Protein 9H44 (pdb70)

Structure (mmCIF, N/CA/C/O backbone):
data_9H44
#
_entry.id   9H44
#
_cell.length_a   87.93
_cell.length_b   87.93
_cell.length_c   142.91
_cell.angle_alpha   90
_cell.angle_beta   90
_cell.angle_gamma   120
#
_symmetry.space_group_name_H-M   'H 3 2'
#
loop_
_entity.id
_entity.type
_entity.pdbx_description
1 polymer 'Lysine-specific demethylase 4B'
2 non-polymer 1,4,7,10,13,16-HEXAOXACYCLOOCTADECANE
3 non-polymer 'CHLORIDE ION'
4 water water
#
loop_
_atom_site.group_PDB
_atom_site.id
_atom_site.type_symbol
_atom_site.label_atom_id
_atom_site.label_alt_id
_atom_site.label_comp_id
_atom_site.label_asym_id
_atom_site.label_entity_id
_atom_site.label_seq_id
_atom_site.pdbx_PDB_ins_code
_atom_site.Cartn_x
_atom_site.Cartn_y
_atom_site.Cartn_z
_atom_site.occupancy
_atom_site.B_iso_or_equiv
_atom_site.auth_seq_id
_atom_site.auth_comp_id
_atom_site.auth_asym_id
_atom_site.auth_atom_id
_atom_site.pdbx_PDB_model_num
ATOM 1 N N . SER A 1 1 ? 1.921 8.574 175.134 1 35.578 913 SER A N 1
ATOM 2 C CA . SER A 1 1 ? 0.449 8.758 175.077 1 38.824 913 SER A CA 1
ATOM 3 C C . SER A 1 1 ? 0.146 9.831 174.046 1 35.412 913 SER A C 1
ATOM 4 O O . SER A 1 1 ? 1.053 10.443 173.48 1 35.023 913 SER A O 1
ATOM 7 N N . MET A 1 2 ? -1.15 10.095 173.848 1 33.037 914 MET A N 1
ATOM 8 C CA . MET A 1 2 ? -1.563 11.12 172.901 1 33.41 914 MET A CA 1
ATOM 9 C C . MET A 1 2 ? -1.635 12.483 173.596 1 36.632 914 MET A C 1
ATOM 10 O O . MET A 1 2 ? -2.028 13.493 173.001 1 32.581 914 MET A O 1
ATOM 15 N N . LEU A 1 3 ? -1.253 12.548 174.888 1 37.068 915 LEU A N 1
ATOM 16 C CA . LEU A 1 3 ? -1.13 13.862 175.52 1 38.282 915 LEU A CA 1
ATOM 17 C C . LEU A 1 3 ? -0.384 14.875 174.641 1 38.217 915 LEU A C 1
ATOM 18 O O . LEU A 1 3 ? 0.721 14.618 174.175 1 40.211 915 LEU A O 1
ATOM 23 N N . GLY A 1 4 ? -0.997 16.05 174.423 1 31.558 916 GLY A N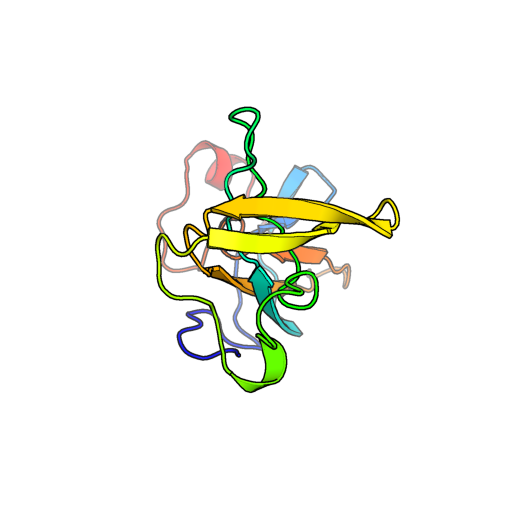 1
ATOM 24 C CA . GLY A 1 4 ? -0.339 17.113 173.699 1 34.446 916 GLY A CA 1
ATOM 25 C C . GLY A 1 4 ? -0.396 16.961 172.171 1 35.307 916 GLY A C 1
ATOM 26 O O . GLY A 1 4 ? 0.15 17.795 171.468 1 34.328 916 GLY A O 1
ATOM 27 N N . ALA A 1 5 ? -1.098 15.947 171.665 1 33.294 917 ALA A N 1
ATOM 28 C CA . ALA A 1 5 ? -1.226 15.772 170.211 1 31.505 917 ALA A CA 1
ATOM 29 C C . ALA A 1 5 ? -2.025 16.926 169.591 1 29.864 917 ALA A C 1
ATOM 30 O O . ALA A 1 5 ? -3.05 17.352 170.13 1 36.029 917 ALA A O 1
ATOM 32 N N . ASP A 1 6 ? -1.598 17.444 168.432 1 30.084 918 ASP A N 1
ATOM 33 C CA . ASP A 1 6 ? -2.316 18.568 167.84 1 29.73 918 ASP A CA 1
ATOM 34 C C . ASP A 1 6 ? -3.039 18.161 166.56 1 29.181 918 ASP A C 1
ATOM 35 O O . ASP A 1 6 ? -3.423 19.023 165.746 1 28.784 918 ASP A O 1
ATOM 40 N N . VAL A 1 7 ? -3.221 16.848 166.398 1 26.069 919 VAL A N 1
ATOM 41 C CA . VAL A 1 7 ? -4.036 16.341 165.284 1 26.156 919 VAL A CA 1
ATOM 42 C C . VAL A 1 7 ? -5.022 15.35 165.877 1 24.313 919 VAL A C 1
ATOM 43 O O . VAL A 1 7 ? -4.641 14.544 166.716 1 26.542 919 VAL A O 1
ATOM 47 N N A SER A 1 8 ? -6.292 15.435 165.438 0.42 26.246 920 SER A N 1
ATOM 48 N N B SER A 1 8 ? -6.293 15.428 165.476 0.23 25.263 920 SER A N 1
ATOM 49 N N C SER A 1 8 ? -6.276 15.421 165.393 0.35 26.507 920 SER A N 1
ATOM 50 C CA A SER A 1 8 ? -7.359 14.591 165.972 0.42 24.657 920 SER A CA 1
ATOM 51 C CA B SER A 1 8 ? -7.279 14.536 166.067 0.23 23.498 920 SER A CA 1
ATOM 52 C CA C SER A 1 8 ? -7.37 14.589 165.883 0.35 25.85 920 SER A CA 1
ATOM 53 C C A SER A 1 8 ? -7.665 13.443 165.017 0.42 23.275 920 SER A C 1
ATOM 54 C C B SER A 1 8 ? -7.651 13.453 165.061 0.23 23.131 920 SER A C 1
ATOM 55 C C C SER A 1 8 ? -7.597 13.389 164.979 0.35 25.082 920 SER A C 1
ATOM 56 O O A SER A 1 8 ? -7.531 13.59 163.792 0.42 21.838 920 SER A O 1
ATOM 57 O O B SER A 1 8 ? -7.508 13.65 163.85 0.23 22.704 920 SER A O 1
ATOM 58 O O C SER A 1 8 ? -7.385 13.467 163.764 0.35 25.155 920 SER A O 1
ATOM 65 N N . LEU A 1 9 ? -8.106 12.302 165.572 1 24.157 921 LEU A N 1
ATOM 66 C CA . LEU A 1 9 ? -8.711 11.254 164.747 1 22.968 921 LEU A CA 1
ATOM 67 C C . LEU A 1 9 ? -9.884 11.848 163.96 1 27.742 921 LEU A C 1
ATOM 68 O O . LEU A 1 9 ? -10.641 12.676 164.495 1 26.397 921 LEU A O 1
ATOM 73 N N . GLY A 1 10 ? -9.966 11.517 162.658 1 21.772 922 GLY A N 1
ATOM 74 C CA . GLY A 1 10 ? -10.998 12.055 161.777 1 26.017 922 GLY A CA 1
ATOM 75 C C . GLY A 1 10 ? -10.664 13.419 161.181 1 26.672 922 GLY A C 1
ATOM 76 O O . GLY A 1 10 ? -11.445 13.944 160.367 1 26.687 922 GLY A O 1
ATOM 77 N N . GLN A 1 11 ? -9.505 13.998 161.538 1 22.724 923 GLN A N 1
ATOM 78 C CA . GLN A 1 11 ? -9.086 15.306 161.006 1 21.547 923 GLN A CA 1
ATOM 79 C C . GLN A 1 11 ? -8.632 15.138 159.55 1 25.12 923 GLN A C 1
ATOM 80 O O . GLN A 1 11 ? -8.026 14.115 159.228 1 25.602 923 GLN A O 1
ATOM 86 N N . VAL A 1 12 ? -8.989 16.098 158.691 1 21.136 924 VAL A N 1
ATOM 87 C CA . VAL A 1 12 ? -8.496 16.125 157.303 1 23.448 924 VAL A CA 1
ATOM 88 C C . VAL A 1 12 ? -7.166 16.861 157.306 1 26.016 924 VAL A C 1
ATOM 89 O O . VAL A 1 12 ? -7.058 17.965 157.832 1 26.627 924 VAL A O 1
ATOM 93 N N . VAL A 1 13 ? -6.133 16.227 156.716 1 26.906 925 VAL A N 1
ATOM 94 C CA . VAL A 1 13 ? -4.821 16.88 156.691 1 25.138 925 VAL A CA 1
ATOM 95 C C . VAL A 1 13 ? -4.276 16.717 155.271 1 22.922 925 VAL A C 1
ATOM 96 O O . VAL A 1 13 ? -4.92 16.092 154.441 1 24.384 925 VAL A O 1
ATOM 100 N N . ILE A 1 14 ? -3.091 17.285 155.021 1 25.684 926 ILE A N 1
ATOM 101 C CA . ILE A 1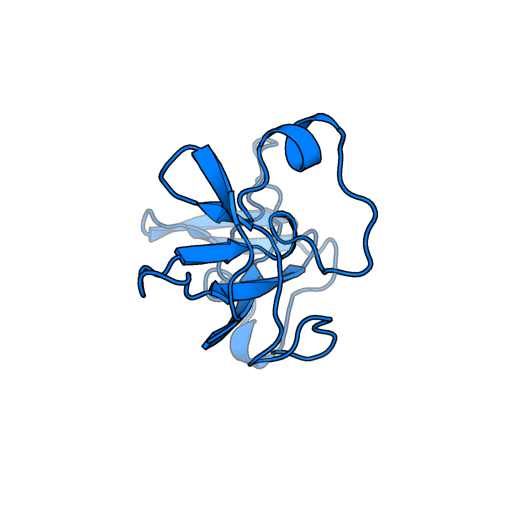 14 ? -2.506 17.123 153.691 1 26.367 926 ILE A CA 1
ATOM 102 C C . ILE A 1 14 ? -1.164 16.414 153.847 1 22.443 926 ILE A C 1
ATOM 103 O O . ILE A 1 14 ? -0.374 16.761 154.717 1 30.198 926 ILE A O 1
ATOM 108 N N . THR A 1 15 ? -0.898 15.418 152.973 1 25.178 927 THR A N 1
ATOM 109 C CA . THR A 1 15 ? 0.406 14.781 153.09 1 27.156 927 THR A CA 1
ATOM 110 C C . THR A 1 15 ? 0.774 14.227 151.722 1 31.49 927 THR A C 1
ATOM 111 O O . THR A 1 15 ? -0.082 14.083 150.863 1 28.753 927 THR A O 1
ATOM 115 N N . LYS A 1 16 ? 2.049 13.842 151.599 1 30.625 928 LYS A N 1
ATOM 116 C CA . LYS A 1 16 ? 2.486 13.303 150.303 1 31.428 928 LYS A CA 1
ATOM 117 C C . LYS A 1 16 ? 2.164 11.81 150.178 1 34.172 928 LYS A C 1
ATOM 118 O O . LYS A 1 16 ? 2.44 11.023 151.085 1 35.84 928 LYS A O 1
ATOM 124 N N . ASN A 1 17 ? 1.547 11.428 149.044 1 31.315 929 ASN A N 1
ATOM 125 C CA . ASN A 1 17 ? 1.242 10.038 148.756 1 36.412 929 ASN A CA 1
ATOM 126 C C . ASN A 1 17 ? 2.473 9.35 148.131 1 43.463 929 ASN A C 1
ATOM 127 O O . ASN A 1 17 ? 3.429 10.014 147.722 1 49.719 929 ASN A O 1
ATOM 132 N N . ARG A 1 18 ? 2.385 8.017 148.025 1 48.344 930 ARG A N 1
ATOM 133 C CA . ARG A 1 18 ? 3.306 7.099 147.344 1 57.994 930 ARG A CA 1
ATOM 134 C C . ARG A 1 18 ? 3.708 7.571 145.94 1 59.243 930 ARG A C 1
ATOM 135 O O . ARG A 1 18 ? 4.783 7.25 145.437 1 67.679 930 ARG A O 1
ATOM 143 N N . ASN A 1 19 ? 2.827 8.32 145.289 1 49.492 931 ASN A N 1
ATOM 144 C CA . ASN A 1 19 ? 2.989 8.648 143.884 1 47.944 931 ASN A CA 1
ATOM 145 C C . ASN A 1 19 ? 3.668 10.014 143.722 1 52.059 931 ASN A C 1
ATOM 146 O O . ASN A 1 19 ? 3.725 10.52 142.607 1 54.929 931 ASN A O 1
ATOM 151 N N . GLY A 1 20 ? 4.166 10.639 144.808 1 52.793 932 GLY A N 1
ATOM 152 C CA . GLY A 1 20 ? 4.829 11.939 144.684 1 48.694 932 GLY A CA 1
ATOM 153 C C . GLY A 1 20 ? 3.908 13.178 144.767 1 53.576 932 GLY A C 1
ATOM 154 O O . GLY A 1 20 ? 4.392 14.309 144.814 1 55.891 932 GLY A O 1
ATOM 155 N N . LEU A 1 21 ? 2.572 13.012 144.778 1 42.896 933 LEU A N 1
ATOM 156 C CA . LEU A 1 21 ? 1.694 14.182 144.859 1 40.993 933 LEU A CA 1
ATOM 157 C C . LEU A 1 21 ? 1.206 14.359 146.297 1 36.555 933 LEU A C 1
ATOM 158 O O . LEU A 1 21 ? 1.204 13.384 147.053 1 33.082 933 LEU A O 1
ATOM 163 N N . TYR A 1 22 ? 0.691 15.563 146.592 1 34.661 934 TYR A N 1
ATOM 164 C CA . TYR A 1 22 ? 0.163 15.835 147.923 1 36.12 934 TYR A CA 1
ATOM 165 C C . TYR A 1 22 ? -1.344 15.804 147.811 1 30.716 934 TYR A C 1
ATOM 166 O O . TYR A 1 22 ? -1.9 16.256 146.807 1 30.452 934 TYR A O 1
ATOM 175 N N . TYR A 1 23 ? -2.01 15.203 148.837 1 27.987 935 TYR A N 1
ATOM 176 C CA . TYR A 1 23 ? -3.453 15.075 148.739 1 26.918 935 TYR A CA 1
ATOM 177 C C . TYR A 1 23 ? -4.042 15.332 150.123 1 25.183 935 TYR A C 1
ATOM 178 O O . TYR A 1 23 ? -3.37 15.14 151.121 1 26.614 935 TYR A O 1
ATOM 187 N N A ARG A 1 24 ? -5.303 15.764 150.145 0.53 29.9 936 ARG A N 1
ATOM 188 N N B ARG A 1 24 ? -5.312 15.746 150.169 0.47 29.705 936 ARG A N 1
ATOM 189 C CA A ARG A 1 24 ? -6.068 15.666 151.38 0.53 29.157 936 ARG A CA 1
ATOM 190 C CA B ARG A 1 24 ? -6.059 15.765 151.425 0.47 28.396 936 ARG A CA 1
ATOM 191 C C A ARG A 1 24 ? -6.225 14.184 151.74 0.53 28.954 936 ARG A C 1
ATOM 192 C C B ARG A 1 24 ? -6.49 14.328 151.757 0.47 29.409 936 ARG A C 1
ATOM 193 O O A ARG A 1 24 ? -6.246 13.278 150.893 0.53 29.543 936 ARG A O 1
ATOM 194 O O B ARG A 1 24 ? -6.93 13.591 150.866 0.47 30.198 936 ARG A O 1
ATOM 209 N N . CYS A 1 25 ? -6.348 13.93 153.029 1 27.645 937 CYS A N 1
ATOM 210 C CA . CYS A 1 25 ? -6.563 12.562 153.489 1 25.826 937 CYS A CA 1
ATOM 211 C C . CYS A 1 25 ? -7.106 12.639 154.917 1 27.001 937 CYS A C 1
ATOM 212 O O . CYS A 1 25 ? -7.091 13.706 155.522 1 25.825 937 CYS A O 1
ATOM 215 N N . ARG A 1 26 ? -7.678 11.548 155.401 1 23.426 938 ARG A N 1
ATOM 216 C CA . ARG A 1 26 ? -8.289 11.679 156.724 1 23.415 938 ARG A CA 1
ATOM 217 C C . ARG A 1 26 ? -7.48 10.826 157.693 1 21.795 938 ARG A C 1
ATOM 218 O O . ARG A 1 26 ? -7.044 9.716 157.377 1 25.226 938 ARG A O 1
ATOM 226 N N . VAL A 1 27 ? -7.329 11.332 158.925 1 20.351 939 VAL A N 1
ATOM 227 C CA . VAL A 1 27 ? -6.649 10.576 159.961 1 21.106 939 VAL A CA 1
ATOM 228 C C . VAL A 1 27 ? -7.554 9.449 160.458 1 27.162 939 VAL A C 1
ATOM 229 O O . VAL A 1 27 ? -8.662 9.668 160.964 1 25.461 939 VAL A O 1
ATOM 233 N N . ILE A 1 28 ? -7.052 8.22 160.386 1 21.684 940 ILE A N 1
ATOM 234 C CA . ILE A 1 28 ? -7.812 7.053 160.812 1 23.55 940 ILE A CA 1
ATOM 235 C C . ILE A 1 28 ? -7.141 6.372 161.984 1 25.488 940 ILE A C 1
ATOM 236 O O . ILE A 1 28 ? -7.731 5.464 162.561 1 25.845 940 ILE A O 1
ATOM 241 N N . GLY A 1 29 ? -5.919 6.798 162.351 1 24.14 941 GLY A N 1
ATOM 242 C CA . GLY A 1 29 ? -5.279 6.123 163.487 1 24.012 941 GLY A CA 1
ATOM 243 C C . GLY A 1 29 ? -4.206 7.03 164.062 1 23.871 941 GLY A C 1
ATOM 244 O O . GLY A 1 29 ? -3.762 7.94 163.376 1 23.532 941 GLY A O 1
ATOM 245 N N . ALA A 1 30 ? -3.938 6.874 165.372 1 23.383 942 ALA A N 1
ATOM 246 C CA . ALA A 1 30 ? -2.963 7.752 166.009 1 25.652 942 ALA A CA 1
ATOM 247 C C . ALA A 1 30 ? -2.186 6.938 167.035 1 28.415 942 ALA A C 1
ATOM 248 O O . ALA A 1 30 ? -2.732 6.046 167.683 1 29.185 942 ALA A O 1
ATOM 250 N N . ALA A 1 31 ? -0.896 7.243 167.185 1 27.685 943 ALA A N 1
ATOM 251 C CA . ALA A 1 31 ? -0.069 6.477 168.106 1 30.065 943 ALA A CA 1
ATOM 252 C C . ALA A 1 31 ? 1.03 7.394 168.627 1 29.466 943 ALA A C 1
ATOM 253 O O . ALA A 1 31 ? 1.265 8.479 168.069 1 26.746 943 ALA A O 1
ATOM 255 N N . SER A 1 32 ? 1.625 7 169.754 1 32.222 944 SER A N 1
ATOM 256 C CA . SER A 1 32 ? 2.79 7.745 170.191 1 28.041 944 SER A CA 1
ATOM 257 C C . SER A 1 32 ? 3.993 6.801 170.238 1 29.008 944 SER A C 1
ATOM 258 O O . SER A 1 32 ? 3.842 5.587 170.356 1 30.381 944 SER A O 1
ATOM 261 N N . GLN A 1 33 ? 5.187 7.396 170.151 1 28.857 945 GLN A N 1
ATOM 262 C CA . GLN A 1 33 ? 6.404 6.601 170.063 1 28.6 945 GLN A CA 1
ATOM 263 C C . GLN A 1 33 ? 7.36 7.337 170.998 1 28.6 945 GLN A C 1
ATOM 264 O O . GLN A 1 33 ? 7.598 8.51 170.785 1 28.632 945 GLN A O 1
ATOM 270 N N . THR A 1 34 ? 7.82 6.666 172.051 1 28.244 946 THR A N 1
ATOM 271 C CA . THR A 1 34 ? 8.79 7.304 172.945 1 30.783 946 THR A CA 1
ATOM 272 C C . THR A 1 34 ? 10.157 6.664 172.69 1 26.364 946 THR A C 1
ATOM 273 O O . THR A 1 34 ? 10.261 5.446 172.828 1 28.094 946 THR A O 1
ATOM 277 N N . CYS A 1 35 ? 11.147 7.492 172.345 1 28.237 947 CYS A N 1
ATOM 278 C CA . CYS A 1 35 ? 12.51 7.005 172.154 1 25.667 947 CYS A CA 1
ATOM 279 C C . CYS A 1 35 ? 13.45 7.857 173.028 1 27.973 947 CYS A C 1
ATOM 280 O O . CYS A 1 35 ? 13.237 9.054 173.181 1 30.767 947 CYS A O 1
ATOM 283 N N . TYR A 1 36 ? 14.533 7.234 173.462 1 27.976 948 TYR A N 1
ATOM 284 C CA . TYR A 1 36 ? 15.547 7.962 174.218 1 27.223 948 TYR A CA 1
ATOM 285 C C . TYR A 1 36 ? 16.709 8.324 173.316 1 32.472 948 TYR A C 1
ATOM 286 O O . TYR A 1 36 ? 17.007 7.59 172.35 1 26.868 948 TYR A O 1
ATOM 295 N N A GLU A 1 37 ? 17.409 9.406 173.695 0.5 28.324 949 GLU A N 1
ATOM 296 N N B GLU A 1 37 ? 17.327 9.485 173.613 0.5 27.965 949 GLU A N 1
ATOM 297 C CA A GLU A 1 37 ? 18.597 9.878 173.002 0.5 26.583 949 GLU A CA 1
ATOM 298 C CA B GLU A 1 37 ? 18.62 9.827 173.037 0.5 25.727 949 GLU A CA 1
ATOM 299 C C A GLU A 1 37 ? 19.802 9.684 173.924 0.5 26.574 949 GLU A C 1
ATOM 300 C C B GLU A 1 37 ? 19.712 9.468 174.045 0.5 26.384 949 GLU A C 1
ATOM 301 O O A GLU A 1 37 ? 19.794 10.22 175.039 0.5 27.583 949 GLU A O 1
ATOM 302 O O B GLU A 1 37 ? 19.568 9.687 175.273 0.5 22.499 949 GLU A O 1
ATOM 313 N N . VAL A 1 38 ? 20.765 8.825 173.504 1 24.411 950 VAL A N 1
ATOM 314 C CA . VAL A 1 38 ? 21.895 8.43 174.374 1 27.58 950 VAL A CA 1
ATOM 315 C C . VAL A 1 38 ? 23.152 8.698 173.581 1 30.519 950 VAL A C 1
ATOM 316 O O . VAL A 1 38 ? 23.116 8.571 172.374 1 24.72 950 VAL A O 1
ATOM 320 N N A ASN A 1 39 ? 24.257 9.023 174.287 0.53 26.488 951 ASN A N 1
ATOM 321 N N B ASN A 1 39 ? 24.231 9.134 174.268 0.47 27.749 951 ASN A N 1
ATOM 322 C CA A ASN A 1 39 ? 25.518 9.366 173.661 0.53 27.153 951 ASN A CA 1
ATOM 323 C CA B ASN A 1 39 ? 25.514 9.389 173.638 0.47 28.891 951 ASN A CA 1
ATOM 324 C C A ASN A 1 39 ? 26.499 8.266 174.041 0.53 27.181 951 ASN A C 1
ATOM 325 C C B ASN A 1 39 ? 26.456 8.252 174.035 0.47 27.98 951 ASN A C 1
ATOM 326 O O A ASN A 1 39 ? 26.776 8.051 175.226 0.53 26.287 951 ASN A O 1
ATOM 327 O O B ASN A 1 39 ? 26.698 8.016 175.225 0.47 27.137 951 ASN A O 1
ATOM 336 N N . PHE A 1 40 ? 26.973 7.534 173.038 1 24.75 952 PHE A N 1
ATOM 337 C CA . PHE A 1 40 ? 27.871 6.403 173.288 1 23.726 952 PHE A CA 1
ATOM 338 C C . PHE A 1 40 ? 29.28 6.933 173.613 1 25.771 952 PHE A C 1
ATOM 339 O O . PHE A 1 40 ? 29.636 8.07 173.273 1 25.529 952 PHE A O 1
ATOM 347 N N . ASP A 1 41 ? 30.111 6.041 174.174 1 25.43 953 ASP A N 1
ATOM 348 C CA . ASP A 1 41 ? 31.463 6.501 174.561 1 26.848 953 ASP A CA 1
ATOM 349 C C . ASP A 1 41 ? 32.399 6.675 173.369 1 27.988 953 ASP A C 1
ATOM 350 O O . ASP A 1 41 ? 33.518 7.158 173.518 1 26.465 953 ASP A O 1
ATOM 355 N N . ASP A 1 42 ? 31.994 6.305 172.136 1 25.349 954 ASP A N 1
ATOM 356 C CA . ASP A 1 42 ? 32.846 6.591 171.004 1 28.575 954 ASP A CA 1
ATOM 357 C C . ASP A 1 42 ? 32.446 7.892 170.313 1 26.505 954 ASP A C 1
ATOM 358 O O . ASP A 1 42 ? 32.915 8.167 169.219 1 33.208 954 ASP A O 1
ATOM 363 N N . GLY A 1 43 ? 31.567 8.661 170.93 1 25.278 955 GLY A N 1
ATOM 364 C CA . GLY A 1 43 ? 31.202 9.959 170.367 1 29.09 955 GLY A CA 1
ATOM 365 C C . GLY A 1 43 ? 29.935 9.902 169.473 1 33.808 955 GLY A C 1
ATOM 366 O O . GLY A 1 43 ? 29.405 10.954 169.12 1 36.531 955 GLY A O 1
ATOM 367 N N . SER A 1 44 ? 29.404 8.692 169.215 1 26.423 956 SER A N 1
ATOM 368 C CA . SER A 1 44 ? 28.187 8.565 168.373 1 26.358 956 SER A CA 1
ATOM 369 C C . SER A 1 44 ? 26.959 8.664 169.27 1 26.976 956 SER A C 1
ATOM 370 O O . SER A 1 44 ? 27.056 8.763 170.507 1 23.428 956 SER A O 1
ATOM 373 N N A TYR A 1 45 ? 25.762 8.582 168.658 0.51 23.908 957 TYR A N 1
ATOM 374 N N B TYR A 1 45 ? 25.748 8.632 168.674 0.49 22.691 957 TYR A N 1
ATOM 375 C CA A TYR A 1 45 ? 24.552 8.583 169.455 0.51 23.221 957 TYR A CA 1
ATOM 376 C CA B TYR A 1 45 ? 24.553 8.658 169.502 0.49 21.198 957 TYR A CA 1
ATOM 377 C C A TYR A 1 45 ? 23.499 7.646 168.855 0.51 25.954 957 TYR A C 1
ATOM 378 C C B TYR A 1 45 ? 23.409 7.92 168.794 0.49 23.67 957 TYR A C 1
ATOM 379 O O A TYR A 1 45 ? 23.655 7.07 167.782 0.51 24.818 957 TYR A O 1
ATOM 380 O O B TYR A 1 45 ? 23.487 7.667 167.583 0.49 21.238 957 TYR A O 1
ATOM 397 N N . SER A 1 46 ? 22.408 7.523 169.593 1 25.579 958 SER A N 1
ATOM 398 C CA . SER A 1 46 ? 21.16 7.02 169.031 1 25.804 958 SER A CA 1
ATOM 399 C C . SER A 1 46 ? 20.064 7.902 169.573 1 29.405 958 SER A C 1
ATOM 400 O O . SER A 1 46 ? 20.057 8.176 170.774 1 31.81 958 SER A O 1
ATOM 403 N N . ASP A 1 47 ? 19.184 8.379 168.692 1 25.778 959 ASP A N 1
ATOM 404 C CA . ASP A 1 47 ? 18 9.037 169.227 1 25.629 959 ASP A CA 1
ATOM 405 C C . ASP A 1 47 ? 16.747 8.178 169.005 1 28.491 959 ASP A C 1
ATOM 406 O O . ASP A 1 47 ? 15.624 8.69 169.164 1 27.659 959 ASP A O 1
ATOM 411 N N . ASN A 1 48 ? 16.961 6.881 168.791 1 24.06 960 ASN A N 1
ATOM 412 C CA . ASN A 1 48 ? 15.877 5.946 168.448 1 27.785 960 ASN A CA 1
ATOM 413 C C . ASN A 1 48 ? 15.796 4.846 169.491 1 26.828 960 ASN A C 1
ATOM 414 O O . ASN A 1 48 ? 15.171 3.824 169.255 1 26.591 960 ASN A O 1
ATOM 419 N N . LEU A 1 49 ? 16.37 5.039 170.698 1 25.862 961 LEU A N 1
ATOM 420 C CA . LEU A 1 49 ? 16.572 3.903 171.595 1 24.155 961 LEU A CA 1
ATOM 421 C C . LEU A 1 49 ? 15.242 3.527 172.257 1 24.367 961 LEU A C 1
ATOM 422 O O . LEU A 1 49 ? 14.53 4.407 172.765 1 26.249 961 LEU A O 1
ATOM 427 N N . TYR A 1 50 ? 14.944 2.228 172.298 1 25.045 962 TYR A N 1
ATOM 428 C CA . TYR A 1 50 ? 13.779 1.764 173.023 1 25.591 962 TYR A CA 1
ATOM 429 C C . TYR A 1 50 ? 14.038 1.945 174.522 1 29.313 962 TYR A C 1
ATOM 430 O O . TYR A 1 50 ? 15.122 1.587 175.033 1 30.28 962 TYR A O 1
ATOM 439 N N . PRO A 1 51 ? 13.078 2.553 175.262 1 29.192 963 PRO A N 1
ATOM 440 C CA . PRO A 1 51 ? 13.23 2.705 176.721 1 31.537 963 PRO A CA 1
ATOM 441 C C . PRO A 1 51 ? 13.556 1.414 177.439 1 33.136 963 PRO A C 1
ATOM 442 O O . PRO A 1 51 ? 14.303 1.417 178.441 1 34.62 963 PRO A O 1
ATOM 446 N N . GLU A 1 52 ? 13.057 0.291 176.895 1 31.29 964 GLU A N 1
ATOM 447 C CA . GLU A 1 52 ? 13.297 -1.048 177.434 1 32.002 964 GLU A CA 1
ATOM 448 C C . GLU A 1 52 ? 14.768 -1.482 177.393 1 35.65 964 GLU A C 1
ATOM 449 O O . GLU A 1 52 ? 15.173 -2.43 178.098 1 36.607 964 GLU A O 1
ATOM 455 N N A SER A 1 53 ? 15.554 -0.796 176.557 0.54 31.063 965 SER A N 1
ATOM 456 N N B SER A 1 53 ? 15.565 -0.87 176.521 0.46 32.669 965 SER A N 1
ATOM 457 C CA A SER A 1 53 ? 16.943 -1.127 176.294 0.54 27.17 965 SER A CA 1
ATOM 458 C CA B SER A 1 53 ? 16.932 -1.332 176.389 0.46 30.386 965 SER A CA 1
ATOM 459 C C A SER A 1 53 ? 17.833 -0.714 177.468 0.54 29.937 965 SER A C 1
ATOM 460 C C B SER A 1 53 ? 17.754 -0.879 177.602 0.46 32.126 965 SER A C 1
ATOM 461 O O A SER A 1 53 ? 18.945 -1.217 177.597 0.54 30.5 965 SER A O 1
ATOM 462 O O B SER A 1 53 ? 18.757 -1.519 177.892 0.46 31.162 965 SER A O 1
ATOM 467 N N . ILE A 1 54 ? 17.319 0.18 178.302 1 33.169 966 ILE A N 1
ATOM 468 C CA . ILE A 1 54 ? 18.096 0.654 179.457 1 35.505 966 ILE A CA 1
ATOM 469 C C . ILE A 1 54 ? 18.08 -0.396 180.573 1 37.915 966 ILE A C 1
ATOM 470 O O . ILE A 1 54 ? 17.01 -0.824 181.008 1 37.777 966 ILE A O 1
ATOM 475 N N . THR A 1 55 ? 19.293 -0.84 180.968 1 33.556 967 THR A N 1
ATOM 476 C CA . THR A 1 55 ? 19.44 -1.963 181.886 1 37.681 967 THR A CA 1
ATOM 477 C C . THR A 1 55 ? 19.887 -1.492 183.274 1 40.095 967 THR A C 1
ATOM 478 O O . THR A 1 55 ? 19.783 -2.264 184.214 1 45.921 967 THR A O 1
ATOM 482 N N . SER A 1 56 ? 20.31 -0.235 183.406 1 39.227 968 SER A N 1
ATOM 483 C CA . SER A 1 56 ? 20.78 0.293 184.688 1 44.938 968 SER A CA 1
ATOM 484 C C . SER A 1 56 ? 19.63 0.922 185.484 1 49.515 968 SER A C 1
ATOM 485 O O . SER A 1 56 ? 19.794 1.354 186.631 1 47.631 968 SER A O 1
ATOM 488 N N . ARG A 1 57 ? 18.435 0.947 184.878 1 41.295 969 ARG A N 1
ATOM 489 C CA . ARG A 1 57 ? 17.227 1.498 185.471 1 42.337 96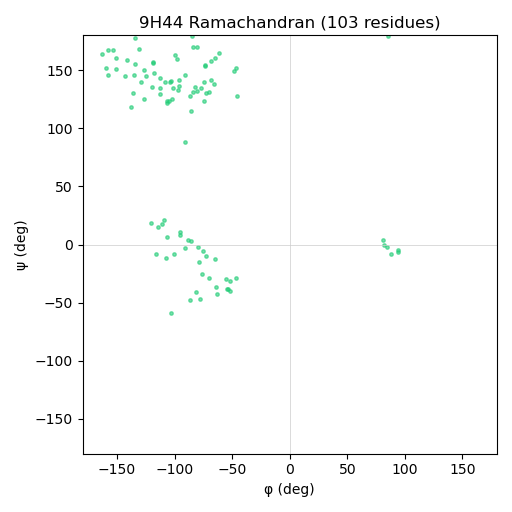9 ARG A CA 1
ATOM 490 C C . ARG A 1 57 ? 16.029 0.869 184.749 1 54.455 969 ARG A C 1
ATOM 491 O O . ARG A 1 57 ? 16.085 0.62 183.544 1 44.521 969 ARG A O 1
ATOM 499 N N . ASP A 1 58 ? 14.933 0.634 185.476 1 49.761 970 ASP A N 1
ATOM 500 C CA . ASP A 1 58 ? 13.741 0.059 184.876 1 46.387 970 ASP A CA 1
ATOM 501 C C . ASP A 1 58 ? 12.838 1.188 184.396 1 51.897 970 ASP A C 1
ATOM 502 O O . ASP A 1 58 ? 11.952 1.651 185.12 1 45.856 970 ASP A O 1
ATOM 507 N N . CYS A 1 59 ? 13.073 1.622 183.147 1 39.309 971 CYS A N 1
ATOM 508 C CA . CYS A 1 59 ? 12.538 2.89 182.705 1 37.938 971 CYS A CA 1
ATOM 509 C C . CYS A 1 59 ? 11.045 2.768 182.413 1 38.652 971 CYS A C 1
ATOM 510 O O . CYS A 1 59 ? 10.334 3.772 182.444 1 41.933 971 CYS A O 1
ATOM 513 N N . VAL A 1 60 ? 10.605 1.556 182.084 1 40.591 972 VAL A N 1
ATOM 514 C CA . VAL A 1 60 ? 9.186 1.317 181.872 1 46.201 972 VAL A CA 1
ATOM 515 C C . VAL A 1 60 ? 8.428 1.568 183.183 1 51.914 972 VAL A C 1
ATOM 516 O O . VAL A 1 60 ? 7.389 2.22 183.166 1 47.983 972 VAL A O 1
ATOM 520 N N . GLN A 1 61 ? 8.973 1.095 184.313 1 55.579 973 GLN A N 1
ATOM 521 C CA . GLN A 1 61 ? 8.311 1.268 185.605 1 58.047 973 GLN A CA 1
ATOM 522 C C . GLN A 1 61 ? 8.519 2.693 186.12 1 61.904 973 GLN A C 1
ATOM 523 O O . GLN A 1 61 ? 7.562 3.34 186.522 1 61.126 973 GLN A O 1
ATOM 529 N N . LEU A 1 62 ? 9.762 3.194 186.061 1 55.413 974 LEU A N 1
ATOM 530 C CA . LEU A 1 62 ? 10.163 4.387 186.797 1 53.02 974 LEU A CA 1
ATOM 531 C C . LEU A 1 62 ? 10.205 5.646 185.933 1 55.476 974 LEU A C 1
ATOM 532 O O . LEU A 1 62 ? 10.428 6.736 186.457 1 55.222 974 LEU A O 1
ATOM 537 N N . GLY A 1 63 ? 10.038 5.517 184.608 1 49.07 975 GLY A N 1
ATOM 538 C CA . GLY A 1 63 ? 10.237 6.684 183.759 1 46.797 975 GLY A CA 1
ATOM 539 C C . GLY A 1 63 ? 11.717 6.859 183.395 1 40.598 975 GLY A C 1
ATOM 540 O O . GLY A 1 63 ? 12.55 6.038 183.786 1 41.44 975 GLY A O 1
ATOM 541 N N . PRO A 1 64 ? 12.063 7.894 182.593 1 40.172 976 PRO A N 1
ATOM 542 C CA . PRO A 1 64 ? 13.422 8.046 182.078 1 40.107 976 PRO A CA 1
ATOM 543 C C . PRO A 1 64 ? 14.468 8.29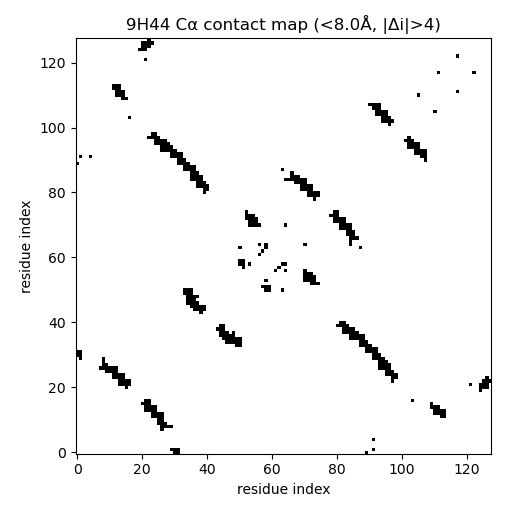9 183.158 1 49.831 976 PRO A C 1
ATOM 544 O O . PRO A 1 64 ? 14.121 8.737 184.259 1 45.631 976 PRO A O 1
ATOM 548 N N . PRO A 1 65 ? 15.772 8.066 182.867 1 47.495 977 PRO A N 1
ATOM 549 C CA . PRO A 1 65 ? 16.846 8.592 183.71 1 46.157 977 PRO A CA 1
ATOM 550 C C . PRO A 1 65 ? 16.811 10.121 183.75 1 48.339 977 PRO A C 1
ATOM 551 O O 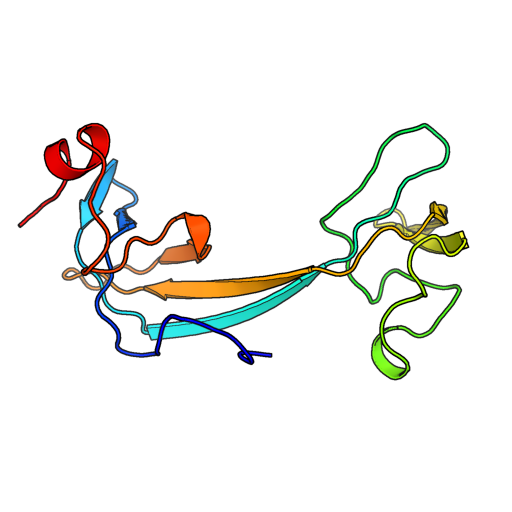. PRO A 1 65 ? 16.159 10.752 182.913 1 43.029 977 PRO A O 1
ATOM 555 N N . SER A 1 66 ? 17.528 10.733 184.711 1 44.486 978 SER A N 1
ATOM 556 C CA . SER A 1 66 ? 17.688 12.179 184.69 1 47.429 978 SER A CA 1
ATOM 557 C C . SER A 1 66 ? 18.55 12.56 183.501 1 40.86 978 SER A C 1
ATOM 558 O O . SER A 1 66 ? 19.396 11.777 183.086 1 44.106 978 SER A O 1
ATOM 561 N N A GLU A 1 67 ? 18.286 13.742 182.946 0.6 45.415 979 GLU A N 1
ATOM 562 N N B GLU A 1 67 ? 18.37 13.784 182.992 0.4 43.835 979 GLU A N 1
ATOM 563 C CA A GLU A 1 67 ? 19.1 14.235 181.855 0.6 46.544 979 GLU A CA 1
ATOM 564 C CA B GLU A 1 67 ? 19.086 14.263 181.819 0.4 44.165 979 GLU A CA 1
ATOM 565 C C A GLU A 1 67 ? 20.546 14.2 182.327 0.6 49.441 979 GLU A C 1
ATOM 566 C C B GLU A 1 67 ? 20.564 14.455 182.147 0.4 46.323 979 GLU A C 1
ATOM 567 O O A GLU A 1 67 ? 20.83 14.544 183.472 0.6 43.105 979 GLU A O 1
ATOM 568 O O B GLU A 1 67 ? 20.906 15.283 182.99 0.4 45.001 979 GLU A O 1
ATOM 579 N N . GLY A 1 68 ? 21.426 13.689 181.465 1 38.54 980 GLY A N 1
ATOM 580 C CA . GLY A 1 68 ? 22.857 13.685 181.716 1 36.661 980 GLY A CA 1
ATOM 581 C C . GLY A 1 68 ? 23.343 12.47 182.5 1 33.2 980 GLY A C 1
ATOM 582 O O . GLY A 1 68 ? 24.549 12.262 182.653 1 41.998 980 GLY A O 1
ATOM 583 N N . GLU A 1 69 ? 22.435 11.629 182.972 1 35.304 981 GLU A N 1
ATOM 584 C CA . GLU A 1 69 ? 22.756 10.462 183.768 1 35.536 981 GLU A CA 1
ATOM 585 C C . GLU A 1 69 ? 23.487 9.378 182.968 1 47.085 981 GLU A C 1
ATOM 586 O O . GLU A 1 69 ? 23.19 9.113 181.79 1 36.736 981 GLU A O 1
ATOM 592 N N . LEU A 1 70 ? 24.459 8.738 183.631 1 39.862 982 LEU A N 1
ATOM 593 C CA . LEU A 1 70 ? 25.202 7.653 183.011 1 47.168 982 LEU A CA 1
ATOM 594 C C . LEU A 1 70 ? 24.361 6.39 183.103 1 47.62 982 LEU A C 1
ATOM 595 O O . LEU A 1 70 ? 23.762 6.124 184.135 1 42.726 982 LEU A O 1
ATOM 600 N N . VAL A 1 71 ? 24.231 5.659 181.985 1 33.995 983 VAL A N 1
ATOM 601 C CA . VAL A 1 71 ? 23.366 4.493 182.002 1 35.415 983 VAL A CA 1
ATOM 602 C C . VAL A 1 71 ? 24.135 3.329 181.41 1 32.284 983 VAL A C 1
ATOM 603 O O . VAL A 1 71 ? 25.177 3.516 180.758 1 38.672 983 VAL A O 1
ATOM 607 N N . GLU A 1 72 ? 23.563 2.142 181.574 1 33.714 984 GLU A N 1
ATOM 608 C CA . GLU A 1 72 ? 23.987 0.986 180.809 1 33.596 984 GLU A CA 1
ATOM 609 C C . GLU A 1 72 ? 22.783 0.544 179.971 1 34.799 984 GLU A C 1
ATOM 610 O O . GLU A 1 72 ? 21.649 0.701 180.404 1 33.463 984 GLU A O 1
ATOM 616 N N . LEU A 1 73 ? 23.033 0.004 178.777 1 35.831 985 LEU A N 1
ATOM 617 C CA . LEU A 1 73 ? 21.918 -0.446 177.942 1 32.584 985 LEU A CA 1
ATOM 618 C C . LEU A 1 73 ? 22.291 -1.744 177.237 1 32.703 985 LEU A C 1
ATOM 619 O O . LEU A 1 73 ? 23.462 -2.055 177.046 1 32.46 985 LEU A O 1
ATOM 624 N N . ARG A 1 74 ? 21.285 -2.512 176.805 1 30.507 986 ARG A N 1
ATOM 625 C CA . ARG A 1 74 ? 21.583 -3.67 175.992 1 31.221 986 ARG A CA 1
ATOM 626 C C . ARG A 1 74 ? 21.21 -3.309 174.555 1 29.81 986 ARG A C 1
ATOM 627 O O . ARG A 1 74 ? 20.075 -2.892 174.311 1 31.444 986 ARG A O 1
ATOM 635 N N . TRP A 1 75 ? 22.177 -3.424 173.658 1 31.148 987 TRP A N 1
ATOM 636 C CA . TRP A 1 75 ? 21.948 -3.058 172.265 1 29.417 987 TRP A CA 1
ATOM 637 C C . TRP A 1 75 ? 21.322 -4.244 171.543 1 32.049 987 TRP A C 1
ATOM 638 O O . TRP A 1 75 ? 21.134 -5.314 172.134 1 31.84 987 TRP A O 1
ATOM 649 N N . THR A 1 76 ? 21.036 -4.056 170.237 1 30.054 988 THR A N 1
ATOM 650 C CA . THR A 1 76 ? 20.341 -5.092 169.471 1 34.12 988 THR A CA 1
ATOM 651 C C . THR A 1 76 ? 21.25 -6.293 169.175 1 36.814 988 THR A C 1
ATOM 652 O O . THR A 1 76 ? 20.768 -7.337 168.72 1 35.803 988 THR A O 1
ATOM 656 N N . ASP A 1 77 ? 22.557 -6.187 169.451 1 34.868 989 ASP A N 1
ATOM 657 C CA . ASP A 1 77 ? 23.479 -7.318 169.362 1 30.85 989 ASP A CA 1
ATOM 658 C C . ASP A 1 77 ? 23.475 -8.126 170.656 1 34.825 989 ASP A C 1
ATOM 659 O O . ASP A 1 77 ? 24.183 -9.126 170.766 1 38.797 989 ASP A O 1
ATOM 664 N N . GLY A 1 78 ? 22.635 -7.755 171.621 1 37.352 990 GLY A N 1
ATOM 665 C CA . GLY A 1 78 ? 22.563 -8.531 172.845 1 41.636 990 GLY A CA 1
ATOM 666 C C . GLY A 1 78 ? 23.67 -8.18 173.843 1 38.195 990 GLY A C 1
ATOM 667 O O . GLY A 1 78 ? 23.646 -8.731 174.93 1 41.292 990 GLY A O 1
ATOM 668 N N . ASN A 1 79 ? 24.572 -7.239 173.502 1 34.894 991 ASN A N 1
ATOM 669 C CA . ASN A 1 79 ? 25.675 -6.875 174.402 1 34.222 991 ASN A CA 1
ATOM 670 C C . ASN A 1 79 ? 25.354 -5.61 175.201 1 39.887 991 ASN A C 1
ATOM 671 O O . ASN A 1 79 ? 24.503 -4.813 174.8 1 33.367 991 ASN A O 1
ATOM 676 N N . 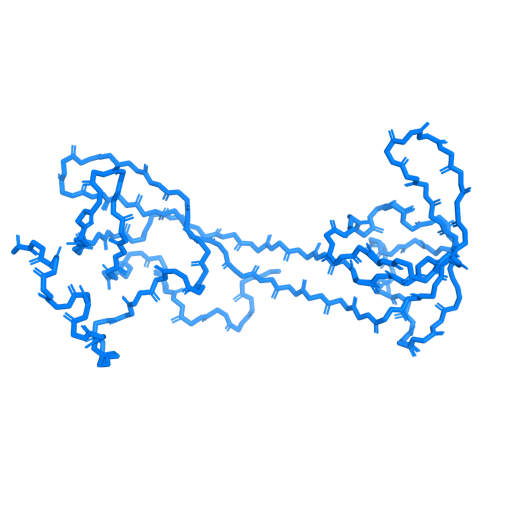LEU A 1 80 ? 26.063 -5.4 176.329 1 34.588 992 LEU A N 1
ATOM 677 C CA . LEU A 1 80 ? 25.839 -4.206 177.146 1 35.898 992 LEU A CA 1
ATOM 678 C C . LEU A 1 80 ? 26.839 -3.103 176.809 1 37.164 992 LEU A C 1
ATOM 679 O O . LEU A 1 80 ? 28.005 -3.368 176.498 1 40.277 992 LEU A O 1
ATOM 684 N N . TYR A 1 81 ? 26.357 -1.854 176.807 1 33.088 993 TYR A N 1
ATOM 685 C CA . TYR A 1 81 ? 27.132 -0.671 176.467 1 33.254 993 TYR A CA 1
ATOM 686 C C . TYR A 1 81 ? 26.83 0.42 177.483 1 35.912 993 TYR A C 1
ATOM 687 O O . TYR A 1 81 ? 25.699 0.496 177.967 1 36.942 993 TYR A O 1
ATOM 696 N N . LYS A 1 82 ? 27.854 1.248 177.8 1 34.663 994 LYS A N 1
ATOM 697 C CA . LYS A 1 82 ? 27.684 2.418 178.636 1 37.536 994 LYS A CA 1
ATOM 698 C C . LYS A 1 82 ? 27.369 3.595 177.735 1 33.13 994 LYS A C 1
ATOM 699 O O . LYS A 1 82 ? 27.851 3.684 176.603 1 38.689 994 LYS A O 1
ATOM 705 N N . ALA A 1 83 ? 26.54 4.509 178.235 1 30.243 995 ALA A N 1
ATOM 706 C CA . ALA A 1 83 ? 26.235 5.691 177.46 1 29.343 995 ALA A CA 1
ATOM 707 C C . ALA A 1 83 ? 25.757 6.779 178.419 1 30.092 995 ALA A C 1
ATOM 708 O O . ALA A 1 83 ? 25.488 6.495 179.594 1 31.376 995 ALA A O 1
ATOM 710 N N . LYS A 1 84 ? 25.675 8.003 177.909 1 30.348 996 LYS A N 1
ATOM 711 C CA . LYS A 1 84 ? 25.116 9.094 178.691 1 32.421 996 LYS A CA 1
ATOM 712 C C . LYS A 1 84 ? 23.688 9.332 178.197 1 32.045 996 LYS A C 1
ATOM 713 O O . LYS A 1 84 ? 23.465 9.582 177.005 1 31.318 996 LYS A O 1
ATOM 718 N N . PHE A 1 85 ? 22.731 9.3 179.115 1 31.367 997 PHE A N 1
ATOM 719 C CA . PHE A 1 85 ? 21.361 9.65 178.724 1 30.485 997 PHE A CA 1
ATOM 720 C C . PHE A 1 85 ? 21.222 11.15 178.473 1 33.6 997 PHE A C 1
ATOM 721 O O . PHE A 1 85 ? 21.609 11.982 179.309 1 34.857 997 PHE A O 1
ATOM 729 N N . ILE A 1 86 ? 20.634 11.523 177.33 1 28.277 998 ILE A N 1
ATOM 730 C CA . ILE A 1 86 ? 20.487 12.916 176.933 1 27.072 998 ILE A CA 1
ATOM 731 C C . ILE A 1 86 ? 19.037 13.361 177.168 1 36.566 998 ILE A C 1
ATOM 732 O O . ILE A 1 86 ? 18.79 14.319 177.892 1 34.403 998 ILE A O 1
ATOM 737 N N . SER A 1 87 ? 18.064 12.69 176.53 1 30.573 999 SER A N 1
ATOM 738 C CA . SER A 1 87 ? 16.674 13.141 176.602 1 30.908 999 SER A CA 1
ATOM 739 C C . SER A 1 87 ? 15.714 12.024 176.175 1 35.174 999 SER A C 1
ATOM 740 O O . SER A 1 87 ? 16.131 11.028 175.601 1 32.337 999 SER A O 1
ATOM 743 N N . SER A 1 88 ? 14.418 12.188 176.519 1 34.197 1000 SER A N 1
ATOM 744 C CA . SER A 1 88 ? 13.324 11.327 176.079 1 34.935 1000 SER A CA 1
ATOM 745 C C . SER A 1 88 ? 12.448 12.172 175.159 1 39.981 1000 SER A C 1
ATOM 746 O O . SER A 1 88 ? 12.164 13.348 175.481 1 33.578 1000 SER A O 1
ATOM 749 N N . VAL A 1 89 ? 12.041 11.607 174.002 1 31.06 1001 VAL A N 1
ATOM 750 C CA . VAL A 1 89 ? 11.196 12.364 173.093 1 30.885 1001 VAL A CA 1
ATOM 751 C C . VAL A 1 89 ? 9.969 11.498 172.812 1 32.947 1001 VAL A C 1
ATOM 752 O O . VAL A 1 89 ? 10.133 10.361 172.448 1 31.001 1001 VAL A O 1
ATOM 756 N N . THR A 1 90 ? 8.755 12.016 173.035 1 31.431 1002 THR A N 1
ATOM 757 C CA . THR A 1 90 ? 7.557 11.265 172.64 1 30.829 1002 THR A CA 1
ATOM 758 C C . THR A 1 90 ? 6.999 11.971 171.422 1 33.792 1002 THR A C 1
ATOM 759 O O . THR A 1 90 ? 6.69 13.157 171.519 1 37.154 1002 THR A O 1
ATOM 763 N N . SER A 1 91 ? 6.866 11.254 170.293 1 30.717 1003 SER A N 1
ATOM 764 C CA . SER A 1 91 ? 6.42 11.886 169.073 1 29.746 1003 SER A CA 1
ATOM 765 C C . SER A 1 91 ? 5.103 11.2 168.667 1 28.773 1003 SER A C 1
ATOM 766 O O . SER A 1 91 ? 4.86 10.091 169.098 1 31.817 1003 SER A O 1
ATOM 769 N N . HIS A 1 92 ? 4.281 11.904 167.883 1 29.334 1004 HIS A N 1
ATOM 770 C CA . HIS A 1 92 ? 2.989 11.33 167.518 1 27.946 1004 HIS A CA 1
ATOM 771 C C . HIS A 1 92 ? 3.057 10.96 166.048 1 25.713 1004 HIS A C 1
ATOM 772 O O . HIS A 1 92 ? 3.534 11.739 165.218 1 28.4 1004 HIS A O 1
ATOM 779 N N . ILE A 1 93 ? 2.474 9.804 165.719 1 26.555 1005 ILE A N 1
ATOM 780 C CA . ILE A 1 93 ? 2.505 9.275 164.365 1 26.732 1005 ILE A CA 1
ATOM 781 C C . ILE A 1 93 ? 1.056 8.928 164.012 1 25.761 1005 ILE A C 1
ATOM 782 O O . ILE A 1 93 ? 0.355 8.363 164.829 1 28.314 1005 ILE A O 1
ATOM 787 N N . TYR A 1 94 ? 0.674 9.212 162.782 1 24.372 1006 TYR A N 1
ATOM 788 C CA . TYR A 1 94 ? -0.728 9.11 162.397 1 22.385 1006 TYR A CA 1
ATOM 789 C C . TYR A 1 94 ? -0.851 8.195 161.192 1 27.314 1006 TYR A C 1
ATOM 790 O O . TYR A 1 94 ? 0.086 8.068 160.398 1 30.607 1006 TYR A O 1
ATOM 799 N N . GLN A 1 95 ? -1.964 7.453 161.167 1 23.21 1007 GLN A N 1
ATOM 800 C CA . GLN A 1 95 ? -2.311 6.741 159.936 1 24.062 1007 GLN A CA 1
ATOM 801 C C . GLN A 1 95 ? -3.396 7.519 159.234 1 25.876 1007 GLN A C 1
ATOM 802 O O . GLN A 1 95 ? -4.378 7.936 159.863 1 25.416 1007 GLN A O 1
ATOM 808 N N . VAL A 1 96 ? -3.222 7.686 157.915 1 24.34 1008 VAL A N 1
ATOM 809 C CA . VAL A 1 96 ? -4.132 8.469 157.107 1 24.511 1008 VAL A CA 1
ATOM 810 C C . VAL A 1 96 ? -4.685 7.573 156.005 1 23.258 1008 VAL A C 1
ATOM 811 O O . VAL A 1 96 ? -4.05 6.557 155.645 1 23.633 1008 VAL A O 1
ATOM 815 N N A GLU A 1 97 ? -5.901 7.899 155.546 0.57 22.039 1009 GLU A N 1
ATOM 816 N N B GLU A 1 97 ? -5.841 7.979 155.476 0.43 22.903 1009 GLU A N 1
ATOM 817 C CA A GLU A 1 97 ? -6.498 7.218 154.403 0.57 22.459 1009 GLU A CA 1
ATOM 818 C CA B GLU A 1 97 ? -6.492 7.243 154.409 0.43 23.226 1009 GLU A CA 1
ATOM 819 C C A GLU A 1 97 ? -6.829 8.257 153.335 0.57 23.271 1009 GLU A C 1
ATOM 820 C C B GLU A 1 97 ? -6.906 8.209 153.308 0.43 23.498 1009 GLU A C 1
ATOM 821 O O A GLU A 1 97 ? -7.374 9.339 153.624 0.57 22.297 1009 GLU A O 1
ATOM 822 O O B GLU A 1 97 ? -7.616 9.188 153.552 0.43 23.343 1009 GLU A O 1
ATOM 833 N N . PHE A 1 98 ? -6.407 7.94 152.093 1 22.561 1010 PHE A N 1
ATOM 834 C CA . PHE A 1 98 ? -6.674 8.786 150.94 1 25.762 1010 PHE A CA 1
ATOM 835 C C . PHE A 1 98 ? -8.028 8.455 150.319 1 28.473 1010 PHE A C 1
ATOM 836 O O . PHE A 1 98 ? -8.657 7.445 150.625 1 28.779 1010 PHE A O 1
ATOM 844 N N . GLU A 1 99 ? -8.446 9.31 149.376 1 29.309 1011 GLU A N 1
ATOM 845 C CA . GLU A 1 99 ? -9.728 9.173 148.68 1 34.132 1011 GLU A CA 1
ATOM 846 C C . GLU A 1 99 ? -9.909 7.777 148.083 1 34.013 101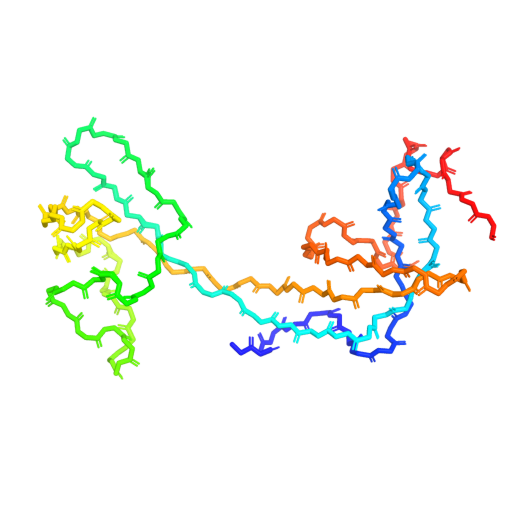1 GLU A C 1
ATOM 847 O O . GLU A 1 99 ? -10.981 7.209 148.174 1 41.28 1011 GLU A O 1
ATOM 853 N N . ASP A 1 100 ? -8.846 7.212 147.523 1 37.514 1012 ASP A N 1
ATOM 854 C CA . ASP A 1 100 ? -8.906 5.921 146.852 1 43.469 1012 ASP A CA 1
ATOM 855 C C . ASP A 1 100 ? -8.873 4.78 147.874 1 46.872 1012 ASP A C 1
ATOM 856 O O . ASP A 1 100 ? -8.928 3.606 147.51 1 53.631 1012 ASP A O 1
ATOM 861 N N . GLY A 1 101 ? -8.754 5.11 149.16 1 35.145 1013 GLY A N 1
ATOM 862 C CA . GLY A 1 101 ? -8.837 4.11 150.21 1 33.775 1013 GLY A CA 1
ATOM 863 C C . GLY A 1 101 ? -7.442 3.597 150.615 1 33.276 1013 GLY A C 1
ATOM 864 O O . GLY A 1 101 ? -7.358 2.868 151.615 1 36.861 1013 GLY A O 1
ATOM 865 N N . SER A 1 102 ? -6.356 4.037 149.914 1 31.545 1014 SER A N 1
ATOM 866 C CA . SER A 1 102 ? -4.977 3.671 150.243 1 28.097 1014 SER A CA 1
ATOM 867 C C . SER A 1 102 ? -4.609 4.334 151.565 1 26.747 1014 SER A C 1
ATOM 868 O O . SER A 1 102 ? -5.299 5.27 151.963 1 27.063 1014 SER A O 1
ATOM 871 N N . GLN A 1 103 ? -3.605 3.782 152.253 1 22.648 1015 GLN A N 1
ATOM 872 C CA . GLN A 1 103 ? -3.336 4.239 153.623 1 22.311 1015 GLN A CA 1
ATOM 873 C C . GLN A 1 103 ? -1.836 4.441 153.73 1 26.925 1015 GLN A C 1
ATOM 874 O O . GLN A 1 103 ? -1.077 3.798 152.978 1 25.164 1015 GLN A O 1
ATOM 880 N N . LEU A 1 104 ? -1.413 5.304 154.661 1 25.228 1016 LEU A N 1
ATOM 881 C CA . LEU A 1 104 ? 0.019 5.485 154.896 1 26.118 1016 LEU A CA 1
ATOM 882 C C . LEU A 1 104 ? 0.177 5.873 156.352 1 28.572 1016 LEU A C 1
ATOM 883 O O . LEU A 1 104 ? -0.744 6.51 156.892 1 26.738 1016 LEU A O 1
ATOM 888 N N . THR A 1 105 ? 1.328 5.512 156.936 1 27.033 1017 THR A N 1
ATOM 889 C CA . THR A 1 105 ? 1.666 5.95 158.278 1 27.556 1017 THR A CA 1
ATOM 890 C C . THR A 1 105 ? 2.568 7.172 158.109 1 33.117 1017 THR A C 1
ATOM 891 O O . THR A 1 105 ? 3.55 7.141 157.311 1 28.604 1017 THR A O 1
ATOM 895 N N . VAL A 1 106 ? 2.263 8.238 158.876 1 24.084 1018 VAL A N 1
ATOM 896 C CA . VAL A 1 106 ? 2.912 9.511 158.582 1 25.277 1018 VAL A CA 1
ATOM 897 C C . VAL A 1 106 ? 3.364 10.158 159.881 1 28 1018 VAL A C 1
ATOM 898 O O . VAL A 1 106 ? 2.592 10.27 160.819 1 26.908 1018 VAL A O 1
ATOM 902 N N . LYS A 1 107 ? 4.62 10.604 159.972 1 29.02 1019 LYS A N 1
ATOM 903 C CA . LYS A 1 107 ? 5.044 11.342 161.159 1 28.794 1019 LYS A CA 1
ATOM 904 C C . LYS A 1 107 ? 4.452 12.745 161.158 1 25.745 1019 LYS A C 1
ATOM 905 O O . LYS A 1 107 ? 4.151 13.302 160.111 1 27.747 1019 LYS A O 1
ATOM 911 N N . ARG A 1 108 ? 4.271 13.333 162.357 1 28.557 1020 ARG A N 1
ATOM 912 C CA . ARG A 1 108 ? 3.63 14.649 162.465 1 29.942 1020 ARG A CA 1
ATOM 913 C C . ARG A 1 108 ? 4.325 15.672 161.584 1 29.766 1020 ARG A C 1
ATOM 914 O O . ARG A 1 108 ? 3.709 16.511 160.914 1 30.442 1020 ARG A O 1
ATOM 922 N N . GLY A 1 109 ? 5.658 15.583 161.518 1 35.44 1021 GLY A N 1
ATOM 923 C CA . GLY A 1 109 ? 6.402 16.538 160.707 1 34.393 1021 GLY A CA 1
ATOM 924 C C . GLY A 1 109 ? 6.145 16.477 159.21 1 37.655 1021 GLY A C 1
ATOM 925 O O . GLY A 1 109 ? 6.575 17.354 158.491 1 38.036 1021 GLY A O 1
ATOM 926 N N . ASP A 1 110 ? 5.478 15.427 158.727 1 30.905 1022 ASP A N 1
ATOM 927 C CA . ASP A 1 110 ? 5.212 15.242 157.315 1 28.557 1022 ASP A CA 1
ATOM 928 C C . ASP A 1 110 ? 3.751 15.498 156.959 1 31.101 1022 ASP A C 1
ATOM 929 O O . ASP A 1 110 ? 3.332 15.302 155.828 1 33.65 1022 ASP A O 1
ATOM 934 N N . ILE A 1 111 ? 2.992 15.969 157.945 1 27.857 1023 ILE A N 1
ATOM 935 C CA . ILE A 1 111 ? 1.597 16.363 157.795 1 30.984 1023 ILE A CA 1
ATOM 936 C C . ILE A 1 111 ? 1.515 17.882 157.753 1 31.126 1023 ILE A C 1
ATOM 937 O O . ILE A 1 111 ? 2.164 18.574 158.548 1 31.998 1023 ILE A O 1
ATOM 942 N N . PHE A 1 112 ? 0.634 18.372 156.895 1 30.643 1024 PHE A N 1
ATOM 943 C CA . PHE A 1 112 ? 0.198 19.764 156.923 1 33.588 1024 PHE A CA 1
ATOM 944 C C . PHE A 1 112 ? -1.266 19.813 157.334 1 32.139 1024 PHE A C 1
ATOM 945 O O . PHE A 1 112 ? -2.128 19.181 156.726 1 30.45 1024 PHE A O 1
ATOM 953 N N . THR A 1 113 ? -1.576 20.646 158.329 1 35.453 1025 THR A N 1
ATOM 954 C CA . THR A 1 113 ? -2.991 20.848 158.594 1 38.506 1025 THR A CA 1
ATOM 955 C C . THR A 1 113 ? -3.511 21.86 157.588 1 37.45 1025 THR A C 1
ATOM 956 O O . THR A 1 113 ? -2.774 22.443 156.815 1 43.543 1025 THR A O 1
ATOM 960 N N . LEU A 1 114 ? -4.819 22.02 157.548 1 31.996 1026 LEU A N 1
ATOM 961 C CA . LEU A 1 114 ? -5.411 22.788 156.473 1 40.096 1026 LEU A CA 1
ATOM 962 C C . LEU A 1 114 ? -5.255 24.282 156.767 1 44.047 1026 LEU A C 1
ATOM 963 O O . LEU A 1 114 ? -5.452 25.097 155.866 1 48.724 1026 LEU A O 1
ATOM 968 N N . GLU A 1 115 ? -4.918 24.619 158.01 1 43.479 1027 GLU A N 1
ATOM 969 C CA . GLU A 1 115 ? -4.744 26.025 158.363 1 58.778 1027 GLU A CA 1
ATOM 970 C C . GLU A 1 115 ? -3.354 26.54 157.95 1 66.296 1027 GLU A C 1
ATOM 971 O O . GLU A 1 115 ? -3.255 27.65 157.438 1 79.685 1027 GLU A O 1
ATOM 977 N N . GLU A 1 116 ? -2.294 25.731 158.136 1 61.8 1028 GLU A N 1
ATOM 978 C CA . GLU A 1 116 ? -0.915 26.064 157.777 1 63.995 1028 GLU A CA 1
ATOM 979 C C . GLU A 1 116 ? -0.81 26.622 156.356 1 73.195 1028 GLU A C 1
ATOM 980 O O . GLU A 1 116 ? -1.572 26.257 155.465 1 67.176 1028 GLU A O 1
ATOM 986 N N . GLU A 1 117 ? 0.171 27.505 156.142 1 77.118 1029 GLU A N 1
ATOM 987 C CA . GLU A 1 117 ? 0.505 27.98 154.808 1 76.87 1029 GLU A CA 1
ATOM 988 C C . GLU A 1 117 ? 1.416 26.931 154.165 1 70.646 1029 GLU A C 1
ATOM 989 O O . GLU A 1 117 ? 2.308 26.394 154.823 1 68.964 1029 GLU A O 1
ATOM 995 N N . LEU A 1 118 ? 1.142 26.594 152.896 1 61.403 1030 LEU A N 1
ATOM 996 C CA . LEU A 1 118 ? 1.829 25.488 152.245 1 54.909 1030 LEU A CA 1
ATOM 997 C C . LEU A 1 118 ? 2.993 26.049 151.437 1 56.936 1030 LEU A C 1
ATOM 998 O O . LEU A 1 118 ? 2.82 27.031 150.711 1 57.728 1030 LEU A O 1
ATOM 1003 N N . PRO A 1 119 ? 4.176 25.399 151.498 1 59.56 1031 PRO A N 1
ATOM 1004 C CA . PRO A 1 119 ? 5.26 25.697 150.568 1 63.385 1031 PRO A CA 1
ATOM 1005 C C . PRO A 1 119 ? 4.804 25.771 149.113 1 69.561 1031 PRO A C 1
ATOM 1006 O O . PRO A 1 119 ? 3.804 25.158 148.722 1 63.107 1031 PRO A O 1
ATOM 1010 N N . LYS A 1 120 ? 5.537 26.568 148.327 1 60.352 1032 LYS A N 1
ATOM 1011 C CA . LYS A 1 120 ? 5.279 26.681 146.901 1 74.82 1032 LYS A CA 1
ATOM 1012 C C . LYS A 1 120 ? 5.533 25.323 146.242 1 68.015 1032 LYS A C 1
ATOM 1013 O O . LYS A 1 120 ? 4.792 24.942 145.331 1 68.753 1032 LYS A O 1
ATOM 1019 N N . ARG A 1 121 ? 6.564 24.61 146.739 1 66.771 1033 ARG A N 1
ATOM 1020 C CA . ARG A 1 121 ? 6.943 23.267 146.308 1 67.452 1033 ARG A CA 1
ATOM 1021 C C . ARG A 1 121 ? 5.718 22.352 146.419 1 72.654 1033 ARG A C 1
ATOM 1022 O O . ARG A 1 121 ? 5.469 21.523 145.538 1 62.855 1033 ARG A O 1
ATOM 1030 N N . VAL A 1 122 ? 4.929 22.573 147.485 1 64.639 1034 VAL A N 1
ATOM 1031 C CA . VAL A 1 122 ? 3.799 21.737 147.872 1 63.439 1034 VAL A CA 1
ATOM 1032 C C . VAL A 1 122 ? 2.516 22.15 147.149 1 57.646 1034 VAL A C 1
ATOM 1033 O O . VAL A 1 122 ? 1.813 21.281 146.63 1 55.564 1034 VAL A O 1
ATOM 1037 N N . ARG A 1 123 ? 2.199 23.456 147.127 1 57.064 1035 ARG A N 1
ATOM 1038 C CA . ARG A 1 123 ? 0.996 23.942 146.456 1 61.861 1035 ARG A CA 1
ATOM 1039 C C . ARG A 1 123 ? 0.995 23.491 144.997 1 62.79 1035 ARG A C 1
ATOM 1040 O O . ARG A 1 123 ? -0.06 23.263 144.397 1 65.156 1035 ARG A O 1
ATOM 1048 N N . SER A 1 124 ? 2.212 23.346 144.463 1 57.703 1036 SER A N 1
ATOM 1049 C CA . SER A 1 124 ? 2.492 23.012 143.079 1 61.688 1036 SER A CA 1
ATOM 1050 C C . SER A 1 124 ? 2.105 21.568 142.792 1 63.371 1036 SER A C 1
ATOM 1051 O O . SER A 1 124 ? 1.766 21.242 141.656 1 61.036 1036 SER A O 1
ATOM 1054 N N . ARG A 1 125 ? 2.166 20.723 143.834 1 57.126 1037 ARG A N 1
ATOM 1055 C CA . ARG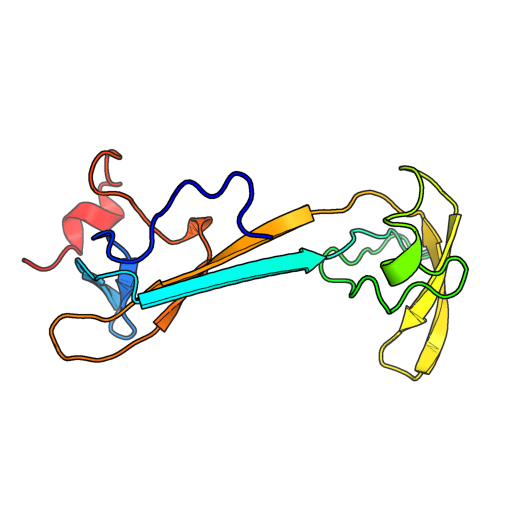 A 1 125 ? 1.99 19.286 143.69 1 53.074 1037 ARG A CA 1
ATOM 1056 C C . ARG A 1 125 ? 0.722 18.794 144.403 1 48.059 1037 ARG A C 1
ATOM 1057 O O . ARG A 1 125 ? 0.541 17.588 144.551 1 40.197 1037 ARG A O 1
ATOM 1065 N N . LEU A 1 126 ? -0.182 19.723 144.765 1 47.091 1038 LEU A N 1
ATOM 1066 C CA . LEU A 1 126 ? -1.41 19.43 145.496 1 48.452 1038 LEU A CA 1
ATOM 1067 C C . LEU A 1 126 ? -2.538 19.037 144.532 1 53.491 1038 LEU A C 1
ATOM 1068 O O . LEU A 1 126 ? -3.033 19.849 143.75 1 44.851 1038 LEU A O 1
ATOM 1073 N N . SER A 1 127 ? -2.993 17.783 144.63 1 43.218 1039 SER A N 1
ATOM 1074 C CA . SER A 1 127 ? -4.172 17.353 143.9 1 41.836 1039 SER A CA 1
ATOM 1075 C C . SER A 1 127 ? -5.478 17.923 144.498 1 47.837 1039 SER A C 1
ATOM 1076 O O . SER A 1 127 ? -5.577 18.17 145.71 1 48.267 1039 SER A O 1
ATOM 1079 N N . LEU A 1 128 ? -6.525 18.042 143.655 1 46.526 1040 LEU A N 1
ATOM 1080 C CA . LEU A 1 128 ? -7.815 18.618 144.031 1 59.675 1040 LEU A CA 1
ATOM 1081 C C . LEU A 1 128 ? -8.643 17.633 144.892 1 67.935 1040 LEU A C 1
ATOM 1082 O O . LEU A 1 128 ? -8.877 16.491 144.425 1 72.115 1040 LEU A O 1
#

Sequence (128 aa):
SMLGADVSSSLGQVVITKNRNGLYYRRCRVIGAASQTCYEEVNNFDDGSYYSDNLYPESSITSRDCVQLGPPSEEGELVELRWTDGNLYKAKFISSVTSHIYQVEEFEDGSQLTVKRGDIFTLEEELPKRVRSRLSL

Organism: Homo sapiens (NCBI:txid9606)

GO terms:
  GO:0140684 histone H3K9me2/H3K9me3 demethylase activity (F, EXP)
  GO:0032454 histone H3K9 demethylase activity (F, IMP)
  GO:0005654 nucleoplasm (C, TAS)
  GO:0032452 histone demethylase activity (F, TAS)
  GO:0032454 histone H3K9 demethylase activity (F, TAS)
  GO:0005654 nucleoplasm (C, IDA)
  GO:0051864 histone H3K36 demethylase activity (F, IDA)
  GO:0140684 histone H3K9me2/H3K9me3 demethylase activity (F, IDA)

Secondary structure (DSSP, 8-state):
--TT--S-TT-EEEEE-TTS-EEEEEEEEEEEEEEEEEEETTS-EEEEE-GGGB-SS-HHHH-PPPTT-EEEEE-TTS-EEEEEEEEEEEEEEEEEE-TTS-EEEEEGGG-B-SSSPPPHHHHTTB--

B-factor: mean 39.68, std 15.56, range [20.35, 112.87]

Foldseek 3Di:
DCVPPPADQQAWWWFADPVGFIETWGWHFKDKAKFWWWAFPVRRIDRRHDQPQFDQDRCVVVNDDPAQDWTWGQDPVRDIGITTTHDMDMFMWTWTAGPVRDIDIGGPVRIGHPVDDDDPSHVVRYDD

Solvent-accessible surface area: 8236 Å² total; per-residue (Å²): 93,72,159,71,35,92,10,69,111,34,52,28,0,9,2,80,20,188,92,33,75,13,53,139,7,130,2,74,17,39,54,42,74,53,18,5,48,0,34,33,124,118,56,52,128,15,95,109,7,145,20,127,18,9,61,65,79,76,8,97,131,113,24,64,6,78,131,32,60,140,6,41,0,114,100,116,76,39,80,80,87,120,2,73,3,55,23,45,89,64,42,28,26,1,66,0,62,11,180,117,36,50,91,44,95,8,116,64,71,84,4,40,8,88,149,49,148,11,60,171,120,4,129,83,104,58,40,218

Radius of gyration: 18.68 Å; Cα contacts (8 Å, |Δi|>4): 260; chains: 1; bounding box: 44×36×44 Å

Nearest PDB structures (foldseek):
  9h44-assembly1_A  TM=1.008E+00  e=2.925E-25  Homo sapiens
  4uc4-assembly1_B  TM=9.413E-01  e=2.335E-19  Homo sapiens
  5d6w-assembly2_B  TM=6.954E-01  e=1.553E-16  Homo sapiens
  9gp4-assembly1_A  TM=6.885E-01  e=2.657E-16  Homo sapiens
  9gii-assembly1_A  TM=6.828E-01  e=3.476E-16  Homo sapiens

InterPro domains:
  IPR001965 Zinc finger, PHD-type [SM00249] (731-789)
  IPR001965 Zinc finger, PHD-type [SM00249] (851-907)
  IPR002999 Tudor domain [SM00333] (917-974)
  IPR002999 Tudor domain [SM00333] (975-1031)
  IPR003347 JmjC domain [PF02373] (176-292)
  IPR003347 JmjC domain [PS51184] (146-309)
  IPR003347 JmjC domain [SM00558] (143-309)
  IPR003349 JmjN domain [PF02375] (16-50)
  IPR003349 JmjN domain [PS51183] (15-57)
  IPR003349 JmjN domain [SM00545] (14-56)
  IPR011011 Zinc finger, FYVE/PHD-type [SSF57903] (754-792)
  IPR013083 Zinc finger, RING/FYVE/PHD-type [G3DSA:3.30.40.10] (731-791)
  IPR013083 Zinc finger, RING/FYVE/PHD-type [G3DSA:3.30.40.10] (792-909)
  IPR019787 Zinc finger, PHD-finger [PF13831] (754-789)
  IPR034732 Extended PHD (ePHD) domain [PS51805] (794-907)
  IPR040477 Lysine-specific demethylase 4-like, Tudor domain [PF18104] (922-956)
  IPR040477 Lysine-specific demethylase 4-like, Tudor domain [PF18104] (980-1014)
  IPR047483 Lysine-specific demethylase 4B, first Tudor domain [cd20464] (919-972)